Protein AF-A0A6B3GDE4-F1 (afdb_monomer)

Sequence (110 aa):
DVYGQDELIVTVPSWRPDLNEPNDLAEEVIRLEGYENLPSTLPTPPSGRGLTDRQRLHRRIGRVLAGAGYVEALSYPFIGDAVLDQLGLEADDARRRTVKLVNPLSDEEP

Solvent-accessible surface area (backbone atoms only — not comparable to full-atom values): 7396 Å² total; per-residue (Å²): 94,77,48,72,81,95,60,77,52,71,54,72,57,90,91,44,82,80,59,80,51,74,65,48,52,51,48,54,49,42,64,71,72,38,68,88,72,55,79,93,70,84,80,85,75,78,90,76,89,74,76,52,69,69,59,52,48,55,56,48,51,52,53,52,42,44,76,72,71,49,78,93,75,91,79,76,96,44,67,23,71,67,58,48,54,75,70,65,57,61,94,83,39,75,82,74,71,66,89,80,69,94,79,48,94,33,82,70,52,55

Radius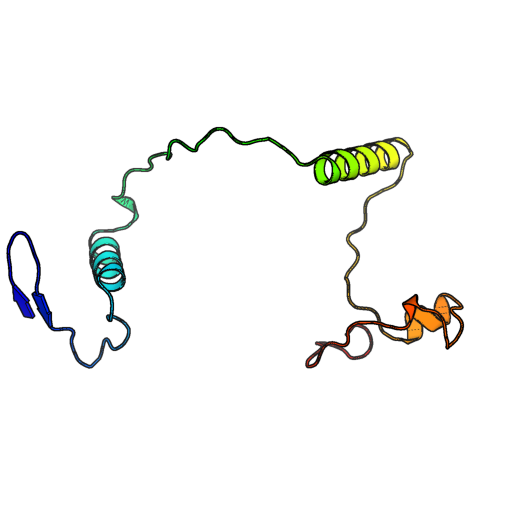 of gyration: 27.04 Å; Cα contacts (8 Å, |Δi|>4): 45; chains: 1; bounding box: 46×40×65 Å

Structure (mmCIF, N/CA/C/O backbone):
data_AF-A0A6B3GDE4-F1
#
_entry.id   AF-A0A6B3GDE4-F1
#
loop_
_atom_site.group_PDB
_atom_site.id
_atom_site.type_symbol
_atom_site.label_atom_id
_atom_site.label_alt_id
_atom_site.label_comp_id
_atom_site.label_asym_id
_atom_site.label_entity_id
_atom_site.label_seq_id
_atom_site.pdbx_PDB_ins_code
_atom_site.Cartn_x
_atom_site.Cartn_y
_atom_site.Cartn_z
_atom_site.occupancy
_atom_site.B_iso_or_equiv
_atom_site.auth_seq_id
_atom_site.auth_comp_id
_atom_site.auth_asym_id
_atom_site.auth_atom_id
_atom_site.pdbx_PDB_model_num
ATOM 1 N N . ASP A 1 1 ? 27.918 -14.624 -25.572 1.00 88.62 1 ASP A N 1
ATOM 2 C CA . ASP A 1 1 ? 27.871 -14.141 -26.970 1.00 88.62 1 ASP A CA 1
ATOM 3 C C . ASP A 1 1 ? 26.508 -13.566 -27.303 1.00 88.62 1 ASP A C 1
ATOM 5 O O . ASP A 1 1 ? 25.526 -13.992 -26.703 1.00 88.62 1 ASP A O 1
ATOM 9 N N . VAL A 1 2 ? 26.460 -12.603 -28.228 1.00 93.56 2 VAL A N 1
ATOM 10 C CA . VAL A 1 2 ? 25.229 -11.969 -28.731 1.00 93.56 2 VAL A CA 1
ATOM 11 C C . VAL A 1 2 ? 25.297 -11.93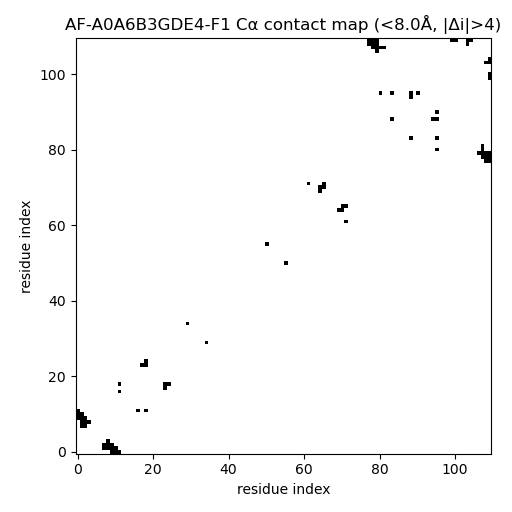2 -30.256 1.00 93.56 2 VAL A C 1
ATOM 13 O O . VAL A 1 2 ? 26.299 -11.470 -30.800 1.00 93.56 2 VAL A O 1
ATOM 16 N N . TYR A 1 3 ? 24.273 -12.431 -30.947 1.00 95.19 3 TYR A N 1
ATOM 17 C CA . TYR A 1 3 ? 24.223 -12.458 -32.414 1.00 95.19 3 TYR A CA 1
ATOM 18 C C . TYR A 1 3 ? 22.788 -12.377 -32.946 1.00 95.19 3 TYR A C 1
ATOM 20 O O . TYR A 1 3 ? 21.847 -12.698 -32.229 1.00 95.19 3 TYR A O 1
ATOM 28 N N . GLY A 1 4 ? 22.634 -11.960 -34.207 1.00 93.38 4 GLY A N 1
ATOM 29 C CA . GLY A 1 4 ? 21.339 -11.682 -34.839 1.00 93.38 4 GLY A CA 1
ATOM 30 C C . GLY A 1 4 ? 21.192 -10.213 -35.257 1.00 93.38 4 GLY A C 1
ATOM 31 O O . GLY A 1 4 ? 22.081 -9.407 -34.985 1.00 93.38 4 GLY A O 1
ATOM 32 N N . GLN A 1 5 ? 20.116 -9.880 -35.977 1.00 90.62 5 GLN A N 1
ATOM 33 C CA . GLN A 1 5 ? 19.824 -8.510 -36.436 1.00 90.62 5 GLN A CA 1
ATOM 34 C C . GLN A 1 5 ? 18.472 -8.037 -35.896 1.00 90.62 5 GLN A C 1
ATOM 36 O O . GLN A 1 5 ? 18.448 -7.205 -34.996 1.00 90.62 5 GLN A O 1
ATOM 41 N N . ASP A 1 6 ? 17.371 -8.608 -36.393 1.00 94.31 6 ASP A N 1
ATOM 42 C CA . ASP A 1 6 ? 16.017 -8.283 -35.914 1.00 94.31 6 ASP A CA 1
ATOM 43 C C . ASP A 1 6 ? 15.658 -9.045 -34.628 1.00 94.31 6 ASP A C 1
ATOM 45 O O . ASP A 1 6 ? 14.984 -8.521 -33.746 1.00 94.31 6 ASP A O 1
ATOM 49 N N . GLU A 1 7 ? 16.145 -10.282 -34.508 1.00 94.94 7 GLU A N 1
ATOM 50 C CA . GLU A 1 7 ? 16.046 -11.113 -33.310 1.00 94.94 7 GLU A CA 1
ATOM 51 C C . GLU A 1 7 ? 17.457 -11.394 -32.794 1.00 94.94 7 GLU A C 1
ATOM 53 O O . GLU A 1 7 ? 18.324 -11.819 -33.562 1.00 94.94 7 GLU A O 1
ATOM 58 N N . LEU A 1 8 ? 17.691 -11.137 -31.506 1.00 96.25 8 LEU A N 1
ATOM 59 C CA . LEU A 1 8 ? 18.975 -11.378 -30.857 1.00 96.25 8 LEU A CA 1
ATOM 60 C C . LEU A 1 8 ? 18.944 -12.698 -30.093 1.00 96.25 8 LEU A C 1
ATOM 62 O O . LEU A 1 8 ? 18.078 -12.925 -29.253 1.00 96.25 8 LEU A O 1
ATOM 66 N N . ILE A 1 9 ? 19.956 -13.527 -30.321 1.00 95.94 9 ILE A N 1
ATOM 67 C CA . ILE A 1 9 ? 20.246 -14.692 -29.497 1.00 95.94 9 ILE A CA 1
ATOM 68 C C . ILE A 1 9 ? 21.369 -14.311 -28.539 1.00 95.94 9 ILE A C 1
ATOM 70 O O . ILE A 1 9 ? 22.475 -13.955 -28.953 1.00 95.94 9 ILE A O 1
ATOM 74 N N . VAL A 1 10 ? 21.072 -14.390 -27.243 1.00 96.56 10 VAL A N 1
ATOM 75 C CA . VAL A 1 10 ? 21.983 -14.002 -26.166 1.00 96.56 10 VAL A CA 1
ATOM 76 C C . VAL A 1 10 ? 22.333 -15.229 -25.340 1.00 96.56 10 VAL A C 1
ATOM 78 O O . VAL A 1 10 ? 21.473 -15.867 -24.744 1.00 96.56 10 VAL A O 1
ATOM 81 N N . THR A 1 11 ? 23.620 -15.566 -25.291 1.00 96.25 11 THR A N 1
ATOM 82 C CA . THR A 1 11 ? 24.142 -16.552 -24.340 1.00 96.25 11 THR A CA 1
ATOM 83 C C . THR A 1 11 ? 24.581 -15.825 -23.081 1.00 96.25 11 THR A C 1
ATOM 85 O O . THR A 1 11 ? 25.618 -15.151 -23.077 1.00 96.25 11 THR A O 1
ATOM 88 N N . VAL A 1 12 ? 23.777 -15.970 -22.033 1.00 96.75 12 VAL A N 1
ATOM 89 C CA . VAL A 1 12 ? 24.021 -15.382 -20.717 1.00 96.75 12 VAL A CA 1
ATOM 90 C C . VAL A 1 12 ? 25.183 -16.103 -20.024 1.00 96.75 12 VAL A C 1
ATOM 92 O O . VAL A 1 12 ? 25.259 -17.335 -20.057 1.00 96.75 12 VAL A O 1
ATOM 95 N N . PRO A 1 13 ? 26.116 -15.366 -19.400 1.00 96.38 13 PRO A N 1
ATOM 96 C CA . PRO A 1 13 ? 27.211 -15.976 -18.664 1.00 96.38 13 PRO A CA 1
ATOM 97 C C . PRO A 1 13 ? 26.742 -16.623 -17.354 1.00 96.38 13 PRO A C 1
ATOM 99 O O . PRO A 1 13 ? 25.841 -16.130 -16.683 1.00 96.38 13 PRO A O 1
ATOM 102 N N . SER A 1 14 ? 27.428 -17.681 -16.918 1.00 96.25 14 SER A N 1
ATOM 103 C CA . SER A 1 14 ? 27.014 -18.494 -15.761 1.00 96.25 14 SER A CA 1
ATOM 104 C C . SER A 1 14 ? 26.955 -17.748 -14.421 1.00 96.25 14 SER A C 1
ATOM 106 O O . SER A 1 14 ? 26.317 -18.223 -13.489 1.00 96.25 14 SER A O 1
ATOM 108 N N . TRP A 1 15 ? 27.636 -16.605 -14.293 1.00 97.06 15 TRP A N 1
ATOM 109 C CA . TRP A 1 15 ? 27.619 -15.776 -13.081 1.00 97.06 15 TRP A CA 1
ATOM 110 C C . TRP A 1 15 ? 26.489 -14.735 -13.064 1.00 97.06 15 TRP A C 1
ATOM 112 O O . TRP A 1 15 ? 26.384 -13.985 -12.096 1.00 97.06 15 TRP A O 1
ATOM 122 N N . ARG A 1 16 ? 25.656 -14.682 -14.112 1.00 97.06 16 ARG A N 1
ATOM 123 C CA . ARG A 1 16 ? 24.442 -13.855 -14.191 1.00 97.06 16 ARG A CA 1
ATOM 124 C C . ARG A 1 16 ? 23.185 -14.726 -14.242 1.00 97.06 16 ARG A C 1
ATOM 126 O O . ARG A 1 16 ? 22.463 -14.699 -15.234 1.00 97.06 16 ARG A O 1
ATOM 133 N N . PRO A 1 17 ? 22.919 -15.526 -13.192 1.00 96.38 17 PRO A N 1
ATOM 134 C CA . PRO A 1 17 ? 21.746 -16.394 -13.152 1.00 96.38 17 PRO A CA 1
ATOM 135 C C . PRO A 1 17 ? 20.431 -15.611 -13.047 1.00 96.38 17 PRO A C 1
ATOM 137 O O . PRO A 1 17 ? 19.372 -16.221 -13.067 1.00 96.38 17 PRO A O 1
ATOM 140 N N . ASP A 1 18 ? 20.491 -14.290 -12.878 1.00 97.81 18 ASP A N 1
ATOM 141 C CA . ASP A 1 18 ? 19.358 -13.371 -12.882 1.00 97.81 18 ASP A CA 1
ATOM 142 C C . ASP A 1 18 ? 18.821 -13.082 -14.292 1.00 97.81 18 ASP A C 1
ATOM 144 O O . ASP A 1 18 ? 17.625 -12.855 -14.426 1.00 97.81 18 ASP A O 1
ATOM 148 N N . LEU A 1 19 ? 19.656 -13.160 -15.337 1.00 97.38 19 LEU A N 1
ATOM 149 C CA . LEU A 1 19 ? 19.264 -12.843 -16.715 1.00 97.38 19 LEU A CA 1
ATOM 150 C C . LEU A 1 19 ? 18.566 -14.037 -17.382 1.00 97.38 19 LEU A C 1
ATOM 152 O O . LEU A 1 1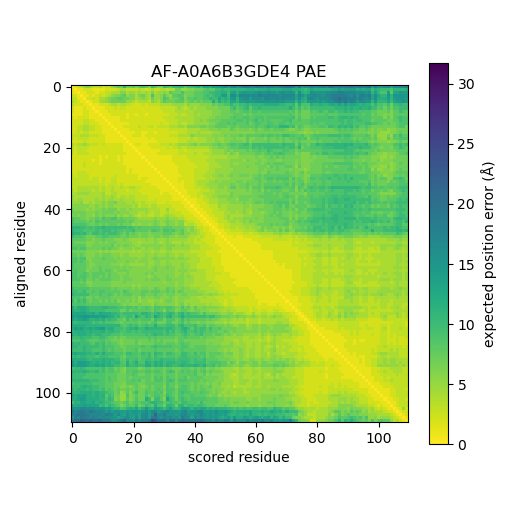9 ? 19.218 -14.857 -18.032 1.00 97.38 19 LEU A O 1
ATOM 156 N N . ASN A 1 20 ? 17.249 -14.145 -17.226 1.00 96.00 20 ASN A N 1
ATOM 157 C CA . ASN A 1 20 ? 16.465 -15.284 -17.721 1.00 96.00 20 ASN A CA 1
ATOM 158 C C . ASN A 1 20 ? 15.413 -14.894 -18.764 1.00 96.00 20 ASN A C 1
ATOM 160 O O . ASN A 1 20 ? 14.965 -15.749 -19.530 1.00 96.00 20 ASN A O 1
ATOM 164 N N . GLU A 1 21 ? 15.032 -13.621 -18.818 1.00 96.75 21 GLU A N 1
ATOM 165 C CA . GLU A 1 21 ? 14.004 -13.089 -19.702 1.00 96.75 21 GLU A CA 1
ATOM 166 C C . GLU A 1 21 ? 14.533 -11.915 -20.547 1.00 96.75 21 GLU A C 1
ATOM 168 O O . GLU A 1 21 ? 15.493 -11.237 -20.170 1.00 96.75 21 GLU A O 1
ATOM 173 N N . PRO A 1 22 ? 13.892 -11.604 -21.690 1.00 96.25 22 PRO A N 1
ATOM 174 C CA . PRO A 1 22 ? 14.280 -10.457 -22.514 1.00 96.25 22 PRO A CA 1
ATOM 175 C C . PRO A 1 22 ? 14.281 -9.115 -21.766 1.00 96.25 22 PRO A C 1
ATOM 177 O O . PRO A 1 22 ? 15.077 -8.234 -22.088 1.00 96.25 22 PRO A O 1
ATOM 180 N N . ASN A 1 23 ? 13.412 -8.955 -20.763 1.00 97.50 23 ASN A N 1
ATOM 181 C CA . ASN A 1 23 ? 13.330 -7.726 -19.973 1.00 97.50 23 ASN A CA 1
ATOM 182 C C . ASN A 1 23 ? 14.568 -7.515 -19.091 1.00 97.50 23 ASN A C 1
ATOM 184 O O . ASN A 1 23 ? 14.999 -6.374 -18.944 1.00 97.50 23 ASN A O 1
ATOM 188 N N . ASP A 1 24 ? 15.185 -8.588 -18.590 1.00 97.56 24 ASP A N 1
ATOM 189 C CA . ASP A 1 24 ? 16.417 -8.500 -17.796 1.00 97.56 24 ASP A CA 1
ATOM 190 C C . ASP A 1 24 ? 17.577 -7.981 -18.665 1.00 97.56 24 ASP A C 1
ATOM 192 O O . ASP A 1 24 ? 18.402 -7.172 -18.244 1.00 97.56 24 ASP A O 1
ATOM 196 N N . LEU A 1 25 ? 17.611 -8.399 -19.936 1.00 96.75 25 LEU A N 1
ATOM 197 C CA . LEU A 1 25 ? 18.585 -7.909 -20.913 1.00 96.75 25 LEU A CA 1
ATOM 198 C C . LEU A 1 25 ? 18.331 -6.443 -21.283 1.00 96.75 25 LEU A C 1
ATOM 200 O O . LEU A 1 25 ? 19.280 -5.671 -21.412 1.00 96.75 25 LEU A O 1
ATOM 204 N N . ALA A 1 26 ? 17.063 -6.049 -21.435 1.00 96.38 26 ALA A N 1
ATOM 205 C CA . ALA A 1 26 ? 16.696 -4.656 -21.671 1.00 96.38 26 ALA A CA 1
ATOM 206 C C . ALA A 1 26 ? 17.103 -3.754 -20.492 1.00 96.38 26 ALA A C 1
ATOM 208 O O . ALA A 1 26 ? 17.613 -2.656 -20.725 1.00 96.38 26 ALA A O 1
ATOM 209 N N . GLU A 1 27 ? 16.944 -4.229 -19.249 1.00 97.31 27 GLU A N 1
ATOM 210 C CA . GLU A 1 27 ? 17.423 -3.542 -18.043 1.00 97.31 27 GLU A CA 1
ATOM 211 C C . GLU A 1 27 ? 18.946 -3.347 -18.075 1.00 97.31 27 GLU A C 1
ATOM 213 O O . GLU A 1 27 ? 19.432 -2.245 -17.821 1.00 97.31 27 GLU A O 1
ATOM 218 N N . GLU A 1 28 ? 19.712 -4.376 -18.448 1.00 97.12 28 GLU A N 1
ATOM 219 C CA . GLU A 1 28 ? 21.171 -4.270 -18.547 1.00 97.12 28 GLU A CA 1
ATOM 220 C C . GLU A 1 28 ? 21.627 -3.258 -19.597 1.00 97.12 28 GLU A C 1
ATOM 222 O O . GLU A 1 28 ? 22.572 -2.506 -19.349 1.00 97.12 28 GLU A O 1
ATOM 227 N N . VAL A 1 29 ? 20.947 -3.206 -20.745 1.00 96.12 29 VAL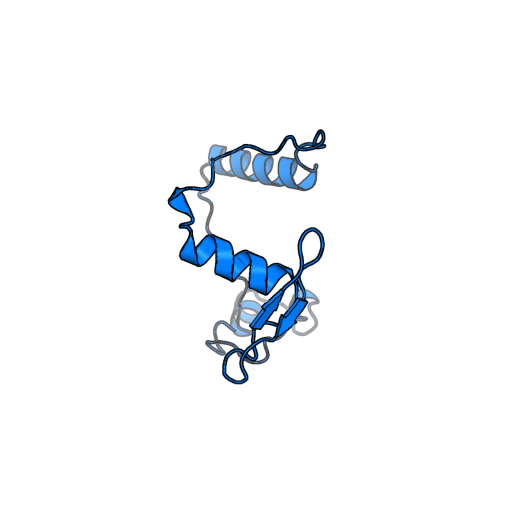 A N 1
ATOM 228 C CA . VAL A 1 29 ? 21.230 -2.212 -21.786 1.00 96.12 29 VAL A CA 1
ATOM 229 C C . VAL A 1 29 ? 20.989 -0.807 -21.245 1.00 96.12 29 VAL A C 1
ATOM 231 O O . VAL A 1 29 ? 21.907 0.009 -21.268 1.00 96.12 29 VAL A O 1
ATOM 234 N N . ILE A 1 30 ? 19.804 -0.516 -20.698 1.00 97.19 30 ILE A N 1
ATOM 235 C CA . ILE A 1 30 ? 19.508 0.843 -20.217 1.00 97.19 30 ILE A CA 1
ATOM 236 C C . ILE A 1 30 ? 20.359 1.234 -19.000 1.00 97.19 30 ILE A C 1
ATOM 238 O O . ILE A 1 30 ? 20.743 2.394 -18.864 1.00 97.19 30 ILE A O 1
ATOM 242 N N . ARG A 1 31 ? 20.728 0.276 -18.141 1.00 97.12 31 ARG A N 1
ATOM 243 C CA . ARG A 1 31 ? 21.634 0.504 -17.006 1.00 97.12 31 ARG A CA 1
ATOM 244 C C . ARG A 1 31 ? 23.023 0.953 -17.460 1.00 97.12 31 ARG A C 1
ATOM 246 O O . ARG A 1 31 ? 23.649 1.742 -16.755 1.00 97.12 31 ARG A O 1
ATOM 253 N N . LEU A 1 32 ? 23.511 0.441 -18.591 1.00 97.06 32 LEU A N 1
ATOM 254 C CA . LEU A 1 32 ? 24.809 0.810 -19.163 1.00 97.06 32 LEU A CA 1
ATOM 255 C C . LEU A 1 32 ? 24.738 2.075 -20.024 1.00 97.06 32 LEU A C 1
ATOM 257 O O . LEU A 1 32 ? 25.646 2.898 -19.945 1.00 97.06 32 LEU A O 1
ATOM 261 N N . GLU A 1 33 ? 23.669 2.244 -20.802 1.00 97.00 33 GLU A N 1
ATOM 262 C CA . GLU A 1 33 ? 23.431 3.451 -21.605 1.00 97.00 33 GLU A CA 1
ATOM 263 C C . GLU A 1 33 ? 23.106 4.681 -20.742 1.00 97.00 33 GLU A C 1
ATOM 265 O O . GLU A 1 33 ? 23.288 5.809 -21.191 1.00 97.00 33 GLU A O 1
ATOM 270 N N . GLY A 1 34 ? 22.662 4.482 -19.499 1.00 97.38 34 GLY A N 1
ATOM 271 C CA . GLY A 1 34 ? 22.345 5.544 -18.546 1.00 97.38 34 GLY A CA 1
ATOM 272 C C . GLY A 1 34 ? 20.860 5.906 -18.559 1.00 97.38 34 GLY A C 1
ATOM 273 O O . GLY A 1 34 ? 20.300 6.336 -19.570 1.00 97.38 34 GLY A O 1
ATOM 274 N N . TYR A 1 35 ? 20.207 5.770 -17.404 1.00 96.19 35 TYR A N 1
ATOM 275 C CA . TYR A 1 35 ? 18.781 6.077 -17.231 1.00 96.19 35 TYR A CA 1
ATOM 276 C C . TYR A 1 35 ? 18.459 7.556 -17.474 1.00 96.19 35 TYR A C 1
ATOM 278 O O . TYR A 1 35 ? 17.362 7.894 -17.914 1.00 96.19 35 TYR A O 1
ATOM 286 N N . GLU A 1 36 ? 19.412 8.443 -17.205 1.00 95.88 36 GLU A N 1
ATOM 287 C CA . GLU A 1 36 ? 19.317 9.882 -17.432 1.00 95.88 36 GLU A CA 1
ATOM 288 C C . GLU A 1 36 ? 19.158 10.256 -18.911 1.00 95.88 36 GLU A C 1
ATOM 290 O O . GLU A 1 36 ? 18.654 11.338 -19.214 1.00 95.88 36 GLU A O 1
ATOM 295 N N . ASN A 1 37 ? 19.549 9.360 -19.822 1.00 95.88 37 ASN A N 1
ATOM 296 C CA . ASN A 1 37 ? 19.418 9.560 -21.261 1.00 95.88 37 ASN A CA 1
ATOM 297 C C . ASN A 1 37 ? 18.019 9.192 -21.781 1.00 95.88 37 ASN A C 1
ATOM 299 O O . ASN A 1 37 ? 17.685 9.505 -22.926 1.00 95.88 37 ASN A O 1
ATOM 303 N N . LEU A 1 38 ? 17.174 8.561 -20.955 1.00 94.38 38 LEU A N 1
ATOM 304 C CA . LEU A 1 38 ? 15.807 8.229 -21.332 1.00 94.38 38 LEU A CA 1
ATOM 305 C C . LEU A 1 38 ? 14.925 9.493 -21.301 1.00 94.38 38 LEU A C 1
ATOM 307 O O . LEU A 1 38 ? 14.838 10.167 -20.269 1.00 94.38 38 LEU A O 1
ATOM 311 N N . PRO A 1 39 ? 14.218 9.834 -22.394 1.00 95.81 39 PRO A N 1
ATOM 312 C CA . PRO A 1 39 ? 13.358 11.006 -22.404 1.00 95.81 39 PRO A CA 1
ATOM 313 C C . PRO A 1 39 ? 12.180 10.827 -21.440 1.00 95.81 39 PRO A C 1
ATOM 315 O O . PRO A 1 39 ? 11.449 9.835 -21.487 1.00 95.81 39 PRO A O 1
ATOM 318 N N . SER A 1 40 ? 11.944 11.840 -20.605 1.00 96.31 40 SER A N 1
ATOM 319 C CA . SER A 1 40 ? 10.758 11.892 -19.750 1.00 96.31 40 SER A CA 1
ATOM 320 C C . SER A 1 40 ? 9.518 12.147 -20.606 1.00 96.31 40 SER A C 1
ATOM 322 O O . SER A 1 40 ? 9.291 13.256 -21.093 1.00 96.31 40 SER A O 1
ATOM 324 N N . THR A 1 41 ? 8.727 11.100 -20.823 1.00 96.19 41 THR A N 1
ATOM 325 C CA . THR A 1 41 ? 7.508 11.145 -21.633 1.00 96.19 41 THR A CA 1
ATOM 326 C C . THR A 1 41 ? 6.316 10.701 -20.796 1.00 96.19 41 THR A C 1
ATOM 328 O O . THR A 1 41 ? 6.350 9.673 -20.121 1.00 96.19 41 THR A O 1
ATOM 331 N N . LEU A 1 42 ? 5.246 11.500 -20.804 1.00 96.81 42 LEU A N 1
ATOM 332 C CA . LEU A 1 42 ? 4.011 11.129 -20.120 1.00 96.81 42 LEU A CA 1
ATOM 333 C C . LEU A 1 42 ? 3.225 10.142 -20.991 1.00 96.81 42 LEU A C 1
ATOM 335 O O . LEU A 1 42 ? 2.930 10.465 -22.147 1.00 96.81 42 LEU A O 1
ATOM 339 N N . PRO A 1 43 ? 2.825 8.972 -20.462 1.00 95.88 43 PRO A N 1
ATOM 340 C CA . PRO A 1 43 ? 1.880 8.122 -21.165 1.00 95.88 43 PRO A CA 1
ATOM 341 C C . PRO A 1 43 ? 0.525 8.831 -21.259 1.00 95.88 43 PRO A C 1
ATOM 343 O O . PRO A 1 43 ? 0.168 9.638 -20.400 1.00 95.88 43 PRO A O 1
ATOM 346 N N . THR A 1 44 ? -0.261 8.504 -22.284 1.00 96.69 44 THR A N 1
ATOM 347 C CA . THR A 1 44 ? -1.659 8.948 -22.375 1.00 96.69 44 THR A CA 1
ATOM 348 C C . THR A 1 44 ? -2.552 7.890 -21.727 1.00 96.69 44 THR A C 1
ATOM 350 O O . THR A 1 44 ? -2.777 6.842 -22.338 1.00 96.69 44 THR A O 1
ATOM 353 N N . PRO A 1 45 ? -3.048 8.098 -20.493 1.00 95.00 45 PRO A N 1
ATOM 354 C CA . PRO A 1 45 ? -3.911 7.120 -19.851 1.00 95.00 45 PRO A CA 1
ATOM 355 C C . PRO A 1 45 ? -5.319 7.146 -20.466 1.00 95.00 45 PRO A C 1
ATOM 357 O O . PRO A 1 45 ? -5.765 8.183 -20.969 1.00 95.00 45 PRO A O 1
ATOM 360 N N . PRO A 1 46 ? -6.077 6.041 -20.368 1.00 95.88 46 PRO A N 1
ATOM 361 C CA . PRO A 1 46 ? -7.506 6.074 -20.643 1.00 95.88 46 PRO A CA 1
ATOM 362 C C . PRO A 1 46 ? -8.228 6.982 -19.638 1.00 95.88 46 PRO A C 1
ATOM 364 O O . PRO A 1 46 ? -7.746 7.240 -18.531 1.00 95.88 46 PRO A O 1
ATOM 367 N N . SER A 1 47 ? -9.428 7.443 -19.994 1.00 96.44 47 SER A N 1
ATOM 368 C CA . SER A 1 47 ? -10.244 8.252 -19.087 1.00 96.44 47 SER A CA 1
ATOM 369 C C . SER A 1 47 ? -10.580 7.486 -17.803 1.00 96.44 47 SER A C 1
ATOM 371 O O . SER A 1 47 ? -11.189 6.415 -17.831 1.00 96.44 47 SER A O 1
ATOM 373 N N . GLY A 1 48 ? -10.206 8.056 -16.657 1.00 95.50 48 GLY A N 1
ATOM 374 C CA . GLY A 1 48 ? -10.559 7.517 -15.347 1.00 95.50 48 GLY A CA 1
ATOM 375 C C . GLY A 1 48 ? -12.019 7.788 -14.969 1.00 95.50 48 GLY A C 1
ATOM 376 O O . GLY A 1 48 ? -12.659 8.705 -15.478 1.00 95.50 48 GLY A O 1
ATOM 377 N N . ARG A 1 49 ? -12.539 7.028 -13.997 1.00 96.81 49 ARG A N 1
ATOM 378 C CA . ARG A 1 49 ? -13.886 7.233 -13.414 1.00 96.81 49 ARG A CA 1
ATOM 379 C C . ARG A 1 49 ? -13.896 8.207 -12.225 1.00 96.81 49 ARG A C 1
ATOM 381 O O . ARG A 1 49 ? -14.927 8.416 -11.587 1.00 96.81 49 ARG A O 1
ATOM 388 N N . GLY A 1 50 ? -12.743 8.795 -11.911 1.00 97.31 50 GLY A N 1
ATOM 389 C CA . GLY A 1 50 ? -12.537 9.604 -10.714 1.00 97.31 50 GLY A CA 1
ATOM 390 C C . GLY A 1 50 ? -12.574 8.777 -9.424 1.00 97.31 50 GLY A C 1
ATOM 391 O O . GLY A 1 50 ? -12.352 7.568 -9.427 1.00 97.31 50 GLY A O 1
ATOM 392 N N . LEU A 1 51 ? -12.838 9.449 -8.302 1.00 98.25 51 LEU A N 1
ATOM 393 C CA . LEU A 1 51 ? -12.920 8.811 -6.986 1.00 98.25 51 LEU A CA 1
ATOM 394 C C . LEU A 1 51 ? -14.196 7.984 -6.844 1.00 98.25 51 LEU A C 1
ATOM 396 O O . LEU A 1 51 ? -15.278 8.464 -7.200 1.00 98.25 51 LEU A O 1
ATOM 400 N N . THR A 1 52 ? -14.065 6.821 -6.207 1.00 98.50 52 THR A N 1
ATOM 401 C CA . THR A 1 52 ? -15.193 6.012 -5.723 1.00 98.50 52 THR A CA 1
ATOM 402 C C . THR A 1 52 ? -16.009 6.776 -4.679 1.00 98.50 52 THR A C 1
ATOM 404 O O . THR A 1 52 ? -15.486 7.649 -3.976 1.00 98.50 52 THR A O 1
ATOM 407 N N . ASP A 1 53 ? -17.280 6.414 -4.514 1.00 98.50 53 ASP A N 1
ATOM 408 C CA . ASP A 1 53 ? -18.155 7.051 -3.523 1.00 98.50 53 ASP A CA 1
ATOM 409 C C . ASP A 1 53 ? -17.610 6.919 -2.098 1.00 98.50 53 ASP A C 1
ATOM 411 O O . ASP A 1 53 ? -17.614 7.890 -1.342 1.00 98.50 53 ASP A O 1
ATOM 415 N N . ARG A 1 54 ? -17.019 5.764 -1.759 1.00 98.50 54 ARG A N 1
ATOM 416 C CA . ARG A 1 54 ? -16.362 5.540 -0.462 1.00 98.50 54 ARG A CA 1
ATOM 417 C C . ARG A 1 54 ? -15.199 6.508 -0.225 1.00 98.50 54 ARG A C 1
ATOM 419 O O . ARG A 1 54 ? -15.089 7.072 0.860 1.00 98.50 54 ARG A O 1
ATOM 426 N N . GLN A 1 55 ? -14.352 6.745 -1.229 1.00 98.69 55 GLN A N 1
ATOM 427 C CA . GLN A 1 55 ? -13.247 7.711 -1.124 1.00 98.69 55 GLN A CA 1
ATOM 428 C C . GLN A 1 55 ? -13.761 9.149 -0.963 1.00 98.69 55 GLN A C 1
ATOM 430 O O . GLN A 1 55 ? -13.214 9.916 -0.168 1.00 98.69 55 GLN A O 1
ATOM 435 N N . ARG A 1 56 ? -14.823 9.526 -1.691 1.00 98.62 56 ARG A N 1
ATOM 436 C CA . ARG A 1 56 ? -15.458 10.850 -1.555 1.00 98.62 56 ARG A CA 1
ATOM 437 C C . ARG A 1 56 ? -16.061 11.037 -0.166 1.00 98.62 56 ARG A C 1
ATOM 439 O O . ARG A 1 56 ? -15.884 12.101 0.426 1.00 98.62 56 ARG A O 1
ATOM 446 N N . LEU A 1 57 ? -16.744 10.014 0.347 1.00 98.62 57 LEU A N 1
ATOM 447 C CA . LEU A 1 57 ? -17.365 10.026 1.668 1.00 98.62 57 LEU A CA 1
ATOM 448 C C . LEU A 1 57 ? -16.319 10.163 2.774 1.00 98.62 57 LEU A C 1
ATOM 450 O O . LEU A 1 57 ? -16.455 11.044 3.615 1.00 98.62 57 LEU A O 1
ATOM 454 N N . HIS A 1 58 ? -15.249 9.367 2.729 1.00 98.12 58 HIS A N 1
ATOM 455 C CA . HIS A 1 58 ? -14.176 9.426 3.724 1.00 98.12 58 HIS A CA 1
ATOM 456 C C . HIS A 1 58 ? -13.568 10.837 3.811 1.00 98.12 58 HIS A C 1
ATOM 458 O O . HIS A 1 58 ? -13.500 11.427 4.886 1.00 98.12 58 HIS A O 1
ATOM 464 N N . ARG A 1 59 ? -13.242 11.445 2.660 1.00 98.50 59 ARG A N 1
ATOM 465 C CA . ARG A 1 59 ? -12.740 12.832 2.604 1.00 98.50 59 ARG A CA 1
ATOM 466 C C . ARG A 1 59 ? -13.752 13.847 3.135 1.00 98.50 59 ARG A C 1
ATOM 468 O O . ARG A 1 59 ? -13.362 14.844 3.735 1.00 98.50 59 ARG A O 1
ATOM 475 N N . ARG A 1 60 ? -15.048 13.634 2.883 1.00 98.56 60 ARG A N 1
ATOM 476 C CA . ARG A 1 60 ? -16.112 14.520 3.372 1.00 98.56 60 ARG A CA 1
ATOM 477 C C . ARG A 1 60 ? -16.219 14.462 4.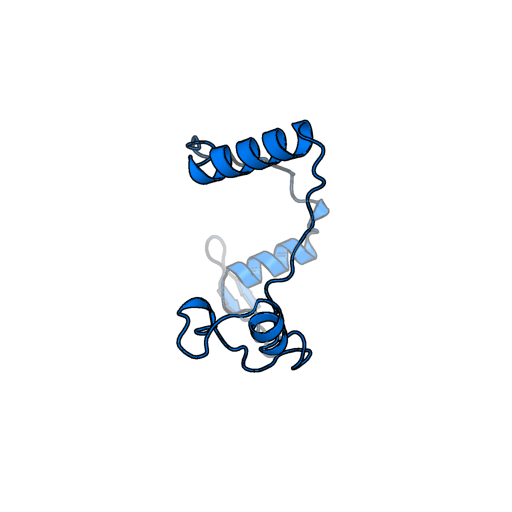893 1.00 98.56 60 ARG A C 1
ATOM 479 O O . ARG A 1 60 ? -16.265 15.518 5.509 1.00 98.56 60 ARG A O 1
ATOM 486 N N . ILE A 1 61 ? -16.223 13.264 5.475 1.00 98.38 61 ILE A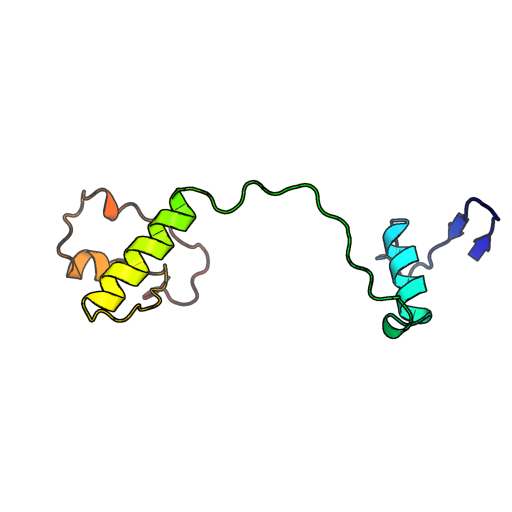 N 1
ATOM 487 C CA . ILE A 1 61 ? -16.285 13.066 6.930 1.00 98.38 61 ILE A CA 1
ATOM 488 C C . ILE A 1 61 ? -15.086 13.735 7.605 1.00 98.38 61 ILE A C 1
ATOM 490 O O . ILE A 1 61 ? -15.290 14.518 8.527 1.00 98.38 61 ILE A O 1
ATOM 494 N N . GLY A 1 62 ? -13.870 13.525 7.089 1.00 98.19 62 GLY A N 1
ATOM 495 C CA . GLY A 1 62 ? -12.667 14.166 7.631 1.00 98.19 62 GLY A CA 1
ATOM 496 C C . GLY A 1 62 ? -12.777 15.695 7.668 1.00 98.19 62 GLY A C 1
ATOM 497 O O . GLY A 1 62 ? -12.534 16.311 8.700 1.00 98.19 62 GLY A O 1
ATOM 498 N N . ARG A 1 63 ? -13.252 16.321 6.580 1.00 98.50 63 ARG A N 1
ATOM 499 C CA . ARG A 1 63 ? -13.468 17.782 6.542 1.00 98.50 63 ARG A CA 1
ATOM 500 C C . ARG A 1 63 ? -14.535 18.259 7.524 1.00 98.50 63 ARG A C 1
ATOM 502 O O . ARG A 1 63 ? -14.383 19.333 8.092 1.00 98.50 63 ARG A O 1
ATOM 509 N N . VAL A 1 64 ? -15.614 17.495 7.698 1.00 98.75 64 VAL A N 1
ATOM 510 C CA . VAL A 1 64 ? -16.684 17.837 8.648 1.00 98.75 64 VAL A CA 1
ATOM 511 C C . VAL A 1 64 ? -16.166 17.774 10.084 1.00 98.75 64 VAL A C 1
ATOM 513 O O . VAL A 1 64 ? -16.397 18.709 10.842 1.00 98.75 64 VAL A O 1
ATOM 516 N N . LEU A 1 65 ? -15.421 16.725 10.442 1.00 98.62 65 LEU A N 1
ATOM 517 C CA . LEU A 1 65 ? -14.818 16.588 11.771 1.00 98.62 65 LEU A CA 1
ATOM 518 C C . LEU A 1 65 ? -13.778 17.685 12.036 1.00 98.62 65 LEU A C 1
ATOM 520 O O . LEU A 1 65 ? -13.813 18.308 13.093 1.00 98.62 65 LEU A O 1
ATOM 524 N N . ALA A 1 66 ? -12.928 17.999 11.055 1.00 98.50 66 ALA A N 1
ATOM 525 C CA . ALA A 1 66 ? -11.984 19.110 11.161 1.00 98.50 66 ALA A CA 1
ATOM 526 C C . ALA A 1 66 ? -12.699 20.459 11.351 1.00 98.50 66 ALA A C 1
ATOM 528 O O . ALA A 1 66 ? -12.320 21.251 12.210 1.00 98.50 66 ALA A O 1
ATOM 529 N N . GLY A 1 67 ? -13.783 20.702 10.605 1.00 98.50 67 GLY A N 1
ATOM 530 C CA . GLY A 1 67 ? -14.623 21.892 10.776 1.00 98.50 67 GLY A CA 1
ATOM 531 C C . GLY A 1 67 ? -15.317 21.963 12.142 1.00 98.50 67 GLY A C 1
ATOM 532 O O . GLY A 1 67 ? -15.607 23.055 12.620 1.00 98.50 67 GLY A O 1
ATOM 533 N N . ALA A 1 68 ? -15.538 20.816 12.786 1.00 98.62 68 ALA A N 1
ATOM 534 C CA . ALA A 1 68 ? -16.050 20.714 14.150 1.00 98.62 68 ALA A CA 1
ATOM 535 C C . ALA A 1 68 ? -14.951 20.800 15.233 1.00 98.62 68 ALA A C 1
ATOM 537 O O . ALA A 1 68 ? -15.260 20.664 16.414 1.00 98.62 68 ALA A O 1
ATOM 538 N N . GLY A 1 69 ? -13.688 21.035 14.858 1.00 98.56 69 GLY A N 1
ATOM 539 C CA . GLY A 1 69 ? -12.568 21.223 15.786 1.00 98.56 69 GLY A CA 1
ATOM 540 C C . GLY A 1 69 ? -11.803 19.950 16.158 1.00 98.56 69 GLY A C 1
ATOM 541 O O . GLY A 1 69 ? -10.928 20.006 17.020 1.00 98.56 69 GLY A O 1
ATOM 542 N N . TYR A 1 70 ? -12.095 18.813 15.523 1.00 98.62 70 TYR A N 1
ATOM 543 C CA . TYR A 1 70 ? -11.339 17.579 15.735 1.00 98.62 70 TYR A CA 1
ATOM 544 C C . TYR A 1 70 ? -10.036 17.590 14.931 1.00 98.62 70 TYR A C 1
ATOM 546 O O . TYR A 1 70 ? -9.982 18.094 13.809 1.00 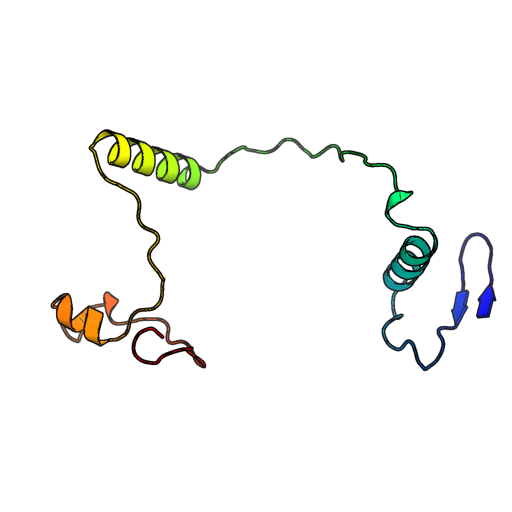98.62 70 TYR A O 1
ATOM 554 N N . VAL A 1 71 ? -8.996 16.971 15.487 1.00 98.19 71 VAL A N 1
ATOM 555 C CA . VAL A 1 71 ? -7.724 16.722 14.799 1.00 98.19 71 VAL A CA 1
ATOM 556 C C . VAL A 1 71 ? -7.651 15.239 14.460 1.00 98.19 71 VAL A C 1
ATOM 558 O O . VAL A 1 71 ? -7.879 14.391 15.321 1.00 98.19 71 VAL A O 1
ATOM 561 N N . GLU A 1 72 ? -7.366 14.923 13.200 1.00 97.38 72 GLU A N 1
ATOM 562 C CA . GLU A 1 72 ? -7.182 13.540 12.764 1.00 97.38 72 GLU A CA 1
ATOM 563 C C . GLU A 1 72 ? -5.915 12.947 13.393 1.00 97.38 72 GLU A C 1
ATOM 565 O O . GLU A 1 72 ? -4.852 13.568 13.376 1.00 97.38 72 GLU A O 1
ATOM 570 N N . ALA A 1 73 ? -6.035 11.734 13.930 1.00 96.56 73 ALA A N 1
ATOM 571 C CA . ALA A 1 73 ? -4.922 10.959 14.456 1.00 96.56 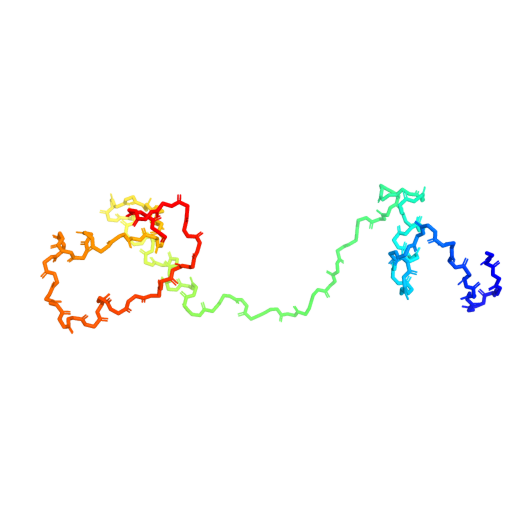73 ALA A CA 1
ATOM 572 C C . ALA A 1 73 ? -4.766 9.671 13.643 1.00 96.56 73 ALA A C 1
ATOM 574 O O . ALA A 1 73 ? -5.749 8.986 13.347 1.00 96.56 73 ALA A O 1
ATOM 575 N N . LEU A 1 74 ? -3.525 9.329 13.301 1.00 95.31 74 LEU A N 1
ATOM 576 C CA . LEU A 1 74 ? -3.208 8.044 12.689 1.00 95.31 74 LEU A CA 1
ATOM 577 C C . LEU A 1 74 ? -3.224 6.973 13.782 1.00 95.31 74 LEU A C 1
ATOM 579 O O . LEU A 1 74 ? -2.445 7.047 14.729 1.00 95.31 74 LEU A O 1
ATOM 583 N N . SER A 1 75 ? -4.125 6.000 13.658 1.00 90.94 75 SER A N 1
ATOM 584 C CA . SER A 1 75 ? -4.185 4.840 14.551 1.00 90.94 75 SER A CA 1
ATOM 585 C C . SER A 1 75 ? -3.465 3.656 13.917 1.00 90.94 75 SER A C 1
ATOM 587 O O . SER A 1 75 ? -3.628 3.381 12.725 1.00 90.94 75 SER A O 1
ATOM 589 N N . TYR A 1 76 ? -2.659 2.960 14.715 1.00 88.69 76 TYR A N 1
ATOM 590 C CA . TYR A 1 76 ? -2.047 1.705 14.300 1.00 88.69 76 TYR A CA 1
ATOM 591 C C . TYR A 1 76 ? -3.078 0.572 14.377 1.00 88.69 76 TYR A C 1
ATOM 593 O O . TYR A 1 76 ? -3.934 0.581 15.262 1.00 88.69 76 TYR A O 1
ATOM 601 N N . PRO A 1 77 ? -3.024 -0.406 13.458 1.00 90.62 77 PRO A N 1
ATOM 602 C CA . PRO A 1 77 ? -3.979 -1.512 13.427 1.00 90.62 77 PRO A CA 1
ATOM 603 C C . PRO A 1 77 ? -3.662 -2.624 14.443 1.00 90.62 77 PRO A C 1
ATOM 605 O O . PRO A 1 77 ? -4.361 -3.634 14.460 1.00 90.62 77 PRO A O 1
ATOM 608 N N . PHE A 1 78 ? -2.615 -2.455 15.250 1.00 92.62 78 PHE A N 1
ATOM 609 C CA . PHE A 1 78 ? -2.092 -3.447 16.182 1.00 92.62 78 PHE A CA 1
ATOM 610 C C . PHE A 1 78 ? -2.588 -3.137 17.589 1.00 92.62 78 PHE A C 1
ATOM 612 O O . PHE A 1 78 ? -2.349 -2.049 18.112 1.00 92.62 78 PHE A O 1
ATOM 619 N N . ILE A 1 79 ? -3.326 -4.076 18.179 1.00 91.44 79 ILE A N 1
ATOM 620 C CA . ILE A 1 79 ? -3.844 -3.961 19.542 1.00 91.44 79 ILE A CA 1
ATOM 621 C C . ILE A 1 79 ? -3.652 -5.287 20.273 1.00 91.44 79 ILE A C 1
ATOM 623 O O . ILE A 1 79 ? -4.001 -6.351 19.757 1.00 91.44 79 ILE A O 1
ATOM 627 N N . GLY A 1 80 ? -3.110 -5.224 21.485 1.00 91.38 80 GLY A N 1
ATOM 628 C CA . GLY A 1 80 ? -3.102 -6.359 22.400 1.00 91.38 80 GLY A CA 1
ATOM 629 C C . GLY A 1 80 ? -4.489 -6.610 22.997 1.00 91.38 80 GLY A C 1
ATOM 630 O O . GLY A 1 80 ? -5.346 -5.721 23.041 1.00 91.38 80 GLY A O 1
ATOM 631 N N . ASP A 1 81 ? -4.708 -7.818 23.519 1.00 90.50 81 ASP A N 1
ATOM 632 C CA . ASP A 1 81 ? -5.999 -8.203 24.113 1.00 90.50 81 ASP A CA 1
ATOM 633 C C . ASP A 1 81 ? -6.375 -7.315 25.321 1.00 90.50 81 ASP A C 1
ATOM 635 O O . ASP A 1 81 ? -7.555 -7.048 25.549 1.00 90.50 81 ASP A O 1
ATOM 639 N N . ALA A 1 82 ? -5.378 -6.745 26.013 1.00 91.81 82 ALA A N 1
ATOM 640 C CA . ALA A 1 82 ? -5.572 -5.803 27.118 1.00 91.81 82 ALA A CA 1
ATOM 641 C C . ALA A 1 82 ? -6.391 -4.558 26.724 1.00 91.81 82 ALA A C 1
ATOM 643 O O . ALA A 1 82 ? -7.135 -4.023 27.546 1.00 91.81 82 ALA A O 1
ATOM 644 N N . VAL A 1 83 ? -6.306 -4.100 25.469 1.00 93.19 83 VAL A N 1
ATOM 645 C CA . VAL A 1 83 ? -7.106 -2.964 24.977 1.00 93.19 83 VAL A CA 1
ATOM 646 C C . VAL A 1 83 ? -8.592 -3.329 24.925 1.00 93.19 83 VAL A C 1
ATOM 648 O O . VAL A 1 83 ? -9.449 -2.512 25.253 1.00 93.19 83 VAL A O 1
ATOM 651 N N . LEU A 1 84 ? -8.916 -4.568 24.554 1.00 93.88 84 LEU A N 1
ATOM 652 C CA . LEU A 1 84 ? -10.296 -5.056 24.488 1.00 93.88 84 LEU A CA 1
ATOM 653 C C . LEU A 1 84 ? -10.908 -5.161 25.892 1.00 93.88 84 LEU A C 1
ATOM 655 O O . LEU A 1 84 ? -12.091 -4.866 26.072 1.00 93.88 84 LEU A O 1
ATOM 659 N N . ASP A 1 85 ? -10.083 -5.508 26.883 1.00 94.44 85 ASP A N 1
ATOM 660 C CA . ASP A 1 85 ? -10.463 -5.512 28.298 1.00 94.44 85 ASP A CA 1
ATOM 661 C C . ASP A 1 85 ? -10.697 -4.091 28.823 1.00 94.44 85 ASP A C 1
ATOM 663 O O . ASP A 1 85 ? -11.712 -3.834 29.468 1.00 94.44 85 ASP A O 1
ATOM 667 N N . GLN A 1 86 ? -9.819 -3.138 28.489 1.00 95.38 86 GLN A N 1
ATOM 668 C CA . GLN A 1 86 ? -9.984 -1.723 28.853 1.00 95.38 86 GLN A CA 1
ATOM 669 C C . GLN A 1 86 ? -11.238 -1.089 28.235 1.00 95.38 86 GLN A C 1
ATOM 671 O O . GLN A 1 86 ? -11.847 -0.207 28.839 1.00 95.38 86 GLN A O 1
ATOM 676 N N . LEU A 1 87 ? -11.647 -1.552 27.051 1.00 95.94 87 LEU A N 1
ATOM 677 C CA . LEU A 1 87 ? -12.897 -1.147 26.406 1.00 95.94 87 LEU A CA 1
ATOM 678 C C . LEU A 1 87 ? -14.141 -1.804 27.029 1.00 95.94 87 LEU A C 1
ATOM 680 O O . LEU A 1 87 ? -15.257 -1.458 26.638 1.00 95.94 87 LEU A O 1
ATOM 684 N N . GLY A 1 88 ? -13.971 -2.733 27.978 1.00 96.94 88 GLY A N 1
ATOM 685 C CA . GLY A 1 88 ? -15.068 -3.412 28.667 1.00 96.94 88 GLY A CA 1
ATOM 686 C C . GLY A 1 88 ? -15.862 -4.353 27.763 1.00 96.94 88 GLY A C 1
ATOM 687 O O . GLY A 1 88 ? -17.072 -4.483 27.928 1.00 96.94 88 GLY A O 1
ATOM 688 N N . LEU A 1 89 ? -15.218 -4.963 26.763 1.00 97.12 89 LEU A N 1
ATOM 689 C CA . LEU A 1 89 ? -15.889 -5.912 25.877 1.00 97.12 89 LEU A CA 1
ATOM 690 C C . LEU A 1 89 ? -16.094 -7.252 26.589 1.00 97.12 89 LEU A C 1
ATOM 692 O O . LEU A 1 89 ? -15.148 -7.795 27.153 1.00 97.12 89 LEU A O 1
ATOM 696 N N . GLU A 1 90 ? -17.285 -7.835 26.504 1.00 97.06 90 GLU A N 1
ATOM 697 C CA . GLU A 1 90 ? -17.535 -9.180 27.036 1.00 97.06 90 GLU A CA 1
ATOM 698 C C . GLU A 1 90 ? -16.705 -10.241 26.297 1.00 97.06 90 GLU A C 1
ATOM 700 O O . GLU A 1 90 ? -16.262 -10.030 25.164 1.00 97.06 90 GLU A O 1
ATOM 705 N N . ALA A 1 91 ? -16.464 -11.387 26.938 1.00 94.00 91 ALA A N 1
ATOM 706 C CA . ALA A 1 91 ? -15.576 -12.428 26.410 1.00 94.00 91 ALA A CA 1
ATOM 707 C C . ALA A 1 91 ? -16.056 -13.033 25.075 1.00 94.00 91 ALA A C 1
ATOM 709 O O . ALA A 1 91 ? -15.237 -13.457 24.260 1.00 94.00 91 ALA A O 1
ATOM 710 N N . ASP A 1 92 ? -17.367 -13.057 24.841 1.00 95.69 92 ASP A N 1
ATOM 711 C CA . ASP A 1 92 ? -18.006 -13.560 23.623 1.00 95.69 92 ASP A CA 1
ATOM 712 C C . ASP A 1 92 ? -18.287 -12.461 22.579 1.00 95.69 92 ASP A C 1
ATOM 714 O O . ASP A 1 92 ? -18.866 -12.740 21.523 1.00 95.69 92 ASP A O 1
ATOM 718 N N . ASP A 1 93 ? -17.843 -11.222 22.825 1.00 97.25 93 ASP A N 1
ATOM 719 C CA . ASP A 1 93 ? -18.051 -10.113 21.901 1.00 97.25 93 ASP A CA 1
ATOM 720 C C . ASP A 1 93 ? -17.378 -10.386 20.548 1.00 97.25 93 ASP A C 1
ATOM 722 O O . ASP A 1 93 ? -16.190 -10.706 20.443 1.00 97.25 93 ASP A O 1
ATOM 726 N N . ALA A 1 94 ? -18.139 -10.191 19.470 1.00 96.56 94 ALA A N 1
ATOM 727 C CA . ALA A 1 94 ? -17.686 -10.400 18.102 1.00 96.56 94 ALA A CA 1
ATOM 728 C C . ALA A 1 94 ? -16.388 -9.651 17.754 1.00 96.56 94 ALA A C 1
ATOM 730 O O . ALA A 1 94 ? -15.636 -10.140 16.909 1.00 96.56 94 ALA A O 1
ATOM 731 N N . ARG A 1 95 ? -16.135 -8.495 18.380 1.00 95.12 95 ARG A N 1
ATOM 732 C CA . ARG A 1 95 ? -14.948 -7.650 18.177 1.00 95.12 95 ARG A CA 1
ATOM 733 C C . ARG A 1 95 ? -13.676 -8.245 18.781 1.00 95.12 95 ARG A C 1
ATOM 735 O O . ARG A 1 95 ? -12.593 -7.860 18.356 1.00 95.12 95 ARG A O 1
ATOM 742 N N . ARG A 1 96 ? -13.784 -9.213 19.701 1.00 95.19 96 ARG A N 1
ATOM 743 C CA . ARG A 1 96 ? -12.634 -9.979 20.216 1.00 95.19 96 ARG A CA 1
ATOM 744 C C . ARG A 1 96 ? -12.127 -11.038 19.234 1.00 95.19 96 ARG A C 1
ATOM 746 O O . ARG A 1 96 ? -11.051 -11.594 19.428 1.00 95.19 96 ARG A O 1
ATOM 753 N N . ARG A 1 97 ? -12.861 -11.300 18.145 1.00 94.81 97 ARG A N 1
ATOM 754 C CA . ARG A 1 97 ? -12.413 -12.170 17.047 1.00 94.81 97 ARG A CA 1
ATOM 755 C C . ARG A 1 97 ? -11.493 -11.388 16.111 1.00 94.81 97 ARG A C 1
ATOM 757 O O . ARG A 1 97 ? -11.920 -10.905 15.063 1.00 94.81 97 ARG A O 1
ATOM 764 N N . THR A 1 98 ? -10.242 -11.240 16.524 1.00 93.25 98 THR A N 1
ATOM 765 C CA . THR A 1 98 ? -9.209 -10.501 15.790 1.00 93.25 98 THR A CA 1
ATOM 766 C C . THR A 1 98 ? -8.374 -11.420 14.897 1.00 93.25 98 THR A C 1
ATOM 768 O O . THR A 1 98 ? -8.297 -12.632 15.105 1.00 93.25 98 THR A O 1
ATOM 771 N N . VAL A 1 99 ? -7.745 -10.838 13.874 1.00 93.75 99 VAL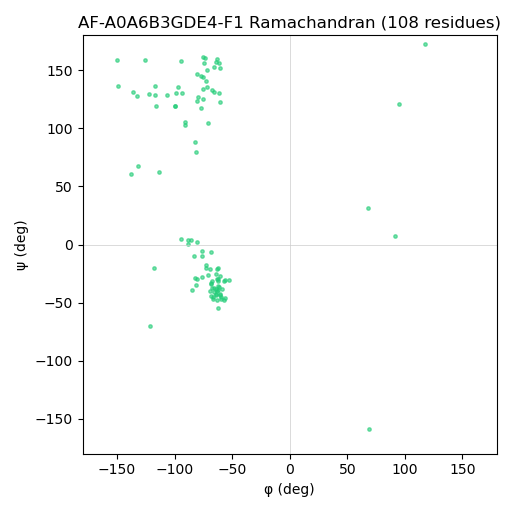 A N 1
ATOM 772 C CA . VAL A 1 99 ? -6.712 -11.522 13.086 1.00 93.75 99 VAL A CA 1
ATOM 773 C C . VAL A 1 99 ? -5.406 -11.439 13.870 1.00 93.75 99 VAL A C 1
ATOM 775 O O . VAL A 1 99 ? -4.980 -10.341 14.216 1.00 93.75 99 VAL A O 1
ATOM 778 N N . LYS A 1 100 ? -4.782 -12.585 14.161 1.00 92.56 100 LYS A N 1
ATOM 779 C CA . LYS A 1 100 ? -3.517 -12.650 14.906 1.00 92.56 100 LYS A CA 1
ATOM 780 C C . LYS A 1 100 ? -2.335 -12.668 13.941 1.00 92.56 100 LYS A C 1
ATOM 782 O O . LYS A 1 100 ? -2.323 -13.457 12.993 1.00 92.56 100 LYS A O 1
ATOM 787 N N . LEU A 1 101 ? -1.350 -11.807 14.186 1.00 93.62 101 LEU A N 1
ATOM 788 C CA . LEU A 1 101 ? -0.081 -11.850 13.469 1.00 93.62 101 LEU A CA 1
ATOM 789 C C . LEU A 1 101 ? 0.782 -13.004 13.978 1.00 93.62 101 LEU A C 1
ATOM 791 O O . LEU A 1 101 ? 0.771 -13.335 15.159 1.00 93.62 101 LEU A O 1
ATOM 795 N N . VAL A 1 102 ? 1.520 -13.627 13.059 1.00 95.06 102 VAL A N 1
ATOM 796 C CA . VAL A 1 102 ? 2.390 -14.775 13.366 1.00 95.06 102 VAL A CA 1
ATOM 797 C C . VAL A 1 102 ? 3.741 -14.320 13.928 1.00 95.06 102 VAL A C 1
ATOM 799 O O . VAL A 1 102 ? 4.364 -15.044 14.696 1.00 95.06 102 VAL A O 1
ATOM 802 N N . ASN A 1 103 ? 4.199 -13.132 13.538 1.00 94.19 103 ASN A N 1
ATOM 803 C CA . ASN A 1 103 ? 5.500 -12.571 13.893 1.00 94.19 103 ASN A CA 1
ATOM 804 C C . ASN A 1 103 ? 5.388 -11.076 14.245 1.00 94.19 103 ASN A C 1
ATOM 806 O O . ASN A 1 103 ? 5.975 -10.240 13.548 1.00 94.19 103 ASN A O 1
ATOM 810 N N . PRO A 1 104 ? 4.611 -10.731 15.287 1.00 93.06 104 PRO A N 1
ATOM 811 C CA . PRO A 1 104 ? 4.513 -9.354 15.742 1.00 93.06 104 PRO A CA 1
ATOM 812 C C . PRO A 1 104 ? 5.879 -8.825 16.193 1.00 93.06 104 PRO A C 1
ATOM 814 O O . PRO A 1 104 ? 6.735 -9.580 16.660 1.00 93.06 104 PRO A O 1
ATOM 817 N N . LEU A 1 105 ? 6.084 -7.512 16.076 1.00 91.81 105 LEU A N 1
ATOM 818 C CA . LEU A 1 105 ? 7.264 -6.863 16.660 1.00 91.81 105 LEU A CA 1
ATOM 819 C C . LEU A 1 105 ? 7.179 -6.806 18.196 1.00 91.81 105 LEU A C 1
ATOM 821 O O . LEU A 1 105 ? 8.215 -6.757 18.856 1.00 91.81 105 LEU A O 1
ATOM 825 N N . SER A 1 106 ? 5.963 -6.809 18.751 1.00 87.81 106 SER A N 1
ATOM 826 C CA . SER A 1 106 ? 5.670 -6.778 20.186 1.00 87.81 106 SER A CA 1
ATOM 827 C C . SER A 1 106 ? 4.373 -7.528 20.470 1.00 87.81 106 SER A C 1
ATOM 829 O O . SER A 1 106 ? 3.397 -7.302 19.776 1.00 87.81 106 SER A O 1
ATOM 831 N N . ASP A 1 107 ? 4.306 -8.353 21.513 1.00 80.62 107 ASP A N 1
ATOM 832 C CA . ASP A 1 107 ? 3.054 -9.038 21.878 1.00 80.62 107 ASP A CA 1
ATOM 833 C C . ASP A 1 107 ? 2.004 -8.094 22.503 1.00 80.62 107 ASP A C 1
ATOM 835 O O . ASP A 1 107 ? 0.812 -8.408 22.521 1.00 80.62 107 ASP A O 1
ATOM 839 N N . GLU A 1 108 ? 2.428 -6.932 23.015 1.00 79.56 108 GLU A N 1
ATOM 840 C CA . GLU A 1 108 ? 1.533 -5.917 23.597 1.00 79.56 108 GLU A CA 1
ATOM 841 C C . GLU A 1 108 ? 0.860 -5.049 22.520 1.00 79.56 108 GLU A C 1
ATOM 843 O O . GLU A 1 108 ? -0.280 -4.610 22.687 1.00 79.56 108 GLU A O 1
ATOM 848 N N . GLU A 1 109 ? 1.548 -4.860 21.392 1.00 78.62 109 GLU A N 1
ATOM 849 C CA . GLU A 1 109 ? 1.077 -4.154 20.195 1.00 78.62 109 GLU A CA 1
ATOM 850 C C . GLU A 1 109 ? 1.377 -5.015 18.949 1.00 78.62 109 GLU A C 1
ATOM 852 O O . GLU A 1 109 ? 2.260 -4.666 18.158 1.00 78.62 109 GLU A O 1
ATOM 857 N N . PRO A 1 110 ? 0.695 -6.173 18.813 1.00 74.12 110 PRO A N 1
ATOM 858 C CA . PRO A 1 110 ? 1.059 -7.228 17.876 1.00 74.12 110 PRO A CA 1
ATOM 859 C C . PRO A 1 110 ? 0.694 -6.953 16.433 1.00 74.12 110 PRO A C 1
ATOM 861 O O . PRO A 1 110 ? -0.483 -6.612 16.178 1.00 74.12 110 PRO A O 1
#

pLDDT: mean 95.16, std 4.09, range [74.12, 98.75]

Secondary structure (DSSP, 8-state):
-EEESSSEEE---TT-TT--SHHHHHHHHHHHH-GGGS------PPPP--S-HHHHHHHHHHHHHHHTT----PPPS---HHHHHHTT--TT-GGG-PPPPSS-S-SS--

Mean predicted aligned error: 6.06 Å

Foldseek 3Di:
DWDDDPDIDDDDDPVPPVPDDPVVVVVVVCVVVDVVPDDDDDDDDDDDPPDDPVVVVVVVVVVVCVVVVDDDDDDDPFAAVVVVVVVVHDPPDPVSPDDDDPDDPDNHRD